Protein AF-A0A5N6HRI9-F1 (afdb_monomer_lite)

Foldseek 3Di:
DDDPPVVVPQPPVCPPCVLQCCLCPVVVDNDDDHDDPDPVVVVPDDPVSLCVRQPPDPAFEAEDAADPVSCVVNGPYYQYAPDDFDPDDPVVRCVVSLVDSVSVSVVSSCVVVVPPVDPDPDDDDDDDDD

Structure (mmCIF, N/CA/C/O backbone):
data_AF-A0A5N6HRI9-F1
#
_entry.id   AF-A0A5N6HRI9-F1
#
loop_
_atom_site.group_PDB
_atom_site.id
_atom_site.type_symbol
_atom_site.label_atom_id
_atom_site.label_alt_id
_atom_site.label_comp_id
_atom_site.label_asym_id
_atom_site.label_entity_id
_atom_site.label_seq_id
_atom_site.pdbx_PDB_ins_code
_atom_site.Cartn_x
_atom_site.Cartn_y
_atom_site.Cartn_z
_atom_site.occupancy
_atom_site.B_iso_or_equiv
_atom_site.auth_seq_id
_atom_site.auth_comp_id
_atom_site.auth_asym_id
_atom_site.auth_atom_id
_atom_site.pdbx_PDB_model_num
ATOM 1 N N . MET A 1 1 ? -28.592 29.000 7.860 1.00 31.67 1 MET A N 1
ATOM 2 C CA . MET A 1 1 ? -28.413 27.594 8.283 1.00 31.67 1 MET A CA 1
ATOM 3 C C . MET A 1 1 ? -27.700 26.823 7.177 1.00 31.67 1 MET A C 1
ATOM 5 O O . MET A 1 1 ? -28.296 26.687 6.115 1.00 31.67 1 MET A O 1
ATOM 9 N N . PRO A 1 2 ? -26.438 26.389 7.341 1.00 36.41 2 PRO A N 1
ATOM 10 C CA . PRO A 1 2 ? -25.717 25.686 6.285 1.00 36.41 2 PRO A CA 1
ATOM 11 C C . PRO A 1 2 ? -25.478 24.219 6.675 1.00 36.41 2 PRO A C 1
ATOM 13 O O . PRO A 1 2 ? -24.647 23.939 7.529 1.00 36.41 2 PRO A O 1
ATOM 16 N N . SER A 1 3 ? -26.170 23.260 6.055 1.00 36.16 3 SER A N 1
ATOM 17 C CA . SER A 1 3 ? -25.805 21.835 6.207 1.00 36.16 3 SER A CA 1
ATOM 18 C C . SER A 1 3 ? -26.037 20.968 4.965 1.00 36.16 3 SER A C 1
ATOM 20 O O . SER A 1 3 ? -25.920 19.752 5.036 1.00 36.16 3 SER A O 1
ATOM 22 N N . SER A 1 4 ? -26.296 21.558 3.795 1.00 31.94 4 SER A N 1
ATOM 23 C CA . SER A 1 4 ? -26.479 20.791 2.551 1.00 31.94 4 SER A CA 1
ATOM 24 C C . SER A 1 4 ? -25.224 20.694 1.674 1.00 31.94 4 SER A C 1
ATOM 26 O O . SER A 1 4 ? -25.245 20.008 0.654 1.00 31.94 4 SER A O 1
ATOM 28 N N . ARG A 1 5 ? -24.123 21.369 2.044 1.00 27.98 5 ARG A N 1
ATOM 29 C CA . ARG A 1 5 ? -22.915 21.484 1.202 1.00 27.98 5 ARG A CA 1
ATOM 30 C C . ARG A 1 5 ? -21.784 20.510 1.581 1.00 27.98 5 ARG A C 1
ATOM 32 O O . ARG A 1 5 ? -20.983 20.167 0.725 1.00 27.98 5 ARG A O 1
ATOM 39 N N . LEU A 1 6 ? -21.776 19.985 2.811 1.00 32.28 6 LEU A N 1
ATOM 40 C CA . LEU A 1 6 ? -20.702 19.117 3.327 1.00 32.28 6 LEU A CA 1
ATOM 41 C C . LEU A 1 6 ? -20.828 17.635 2.930 1.00 32.28 6 LEU A C 1
ATOM 43 O O . LEU A 1 6 ? -19.855 16.895 3.026 1.00 32.28 6 LEU A O 1
ATOM 47 N N . SER A 1 7 ? -21.989 17.186 2.444 1.00 31.75 7 SER A N 1
ATOM 48 C CA . SER A 1 7 ? -22.184 15.795 1.999 1.00 31.75 7 SER A CA 1
ATOM 49 C C . SER A 1 7 ? -21.753 15.540 0.550 1.00 31.75 7 SER A C 1
ATOM 51 O O . SER A 1 7 ? -21.624 14.387 0.149 1.00 31.75 7 SER A O 1
ATOM 53 N N . ARG A 1 8 ? -21.497 16.594 -0.239 1.00 27.38 8 ARG A N 1
ATOM 54 C CA . ARG A 1 8 ? -21.019 16.486 -1.633 1.00 27.38 8 ARG A CA 1
ATOM 55 C C . ARG A 1 8 ? -19.505 16.682 -1.782 1.00 27.38 8 ARG A C 1
ATOM 57 O O . ARG A 1 8 ? -18.970 16.441 -2.856 1.00 27.38 8 ARG A O 1
ATOM 64 N N . GLU A 1 9 ? -18.826 17.087 -0.709 1.00 27.00 9 GLU A N 1
ATOM 65 C CA . GLU A 1 9 ? -17.398 17.437 -0.682 1.00 27.00 9 GLU A CA 1
ATOM 66 C C . GLU A 1 9 ? -16.496 16.361 -0.063 1.00 27.00 9 GLU A C 1
ATOM 68 O O . GLU A 1 9 ? -15.296 16.579 0.097 1.00 27.00 9 GLU A O 1
ATOM 73 N N . VAL A 1 10 ? -17.019 15.160 0.211 1.00 34.66 10 VAL A N 1
ATOM 74 C CA . VAL A 1 10 ? -16.153 13.975 0.199 1.00 34.66 10 VAL A CA 1
ATOM 75 C C . VAL A 1 10 ? -15.799 13.776 -1.265 1.00 34.66 10 VAL A C 1
ATOM 77 O O . VAL A 1 10 ? -16.529 13.117 -2.005 1.00 34.66 10 VAL A O 1
ATOM 80 N N . GLN A 1 11 ? -14.747 14.470 -1.701 1.00 33.31 11 GLN A N 1
ATOM 81 C CA . GLN A 1 11 ? -14.202 14.402 -3.042 1.00 33.31 11 GLN A CA 1
ATOM 82 C C . GLN A 1 11 ? -13.915 12.935 -3.355 1.00 33.31 11 GLN A C 1
ATOM 84 O O . GLN A 1 11 ? -12.838 12.398 -3.107 1.00 33.31 11 GLN A O 1
ATOM 89 N N . SER A 1 12 ? -14.905 12.302 -3.973 1.00 33.28 12 SER A N 1
ATOM 90 C CA . SER A 1 12 ? -14.740 11.249 -4.955 1.00 33.28 12 SER A CA 1
ATOM 91 C C . SER A 1 12 ? -13.998 11.876 -6.133 1.00 33.28 12 SER A C 1
ATOM 93 O O . SER A 1 12 ? -14.526 12.066 -7.224 1.00 33.28 12 SER A O 1
ATOM 95 N N . PHE A 1 13 ? -12.750 12.272 -5.883 1.00 29.41 13 PHE A N 1
ATOM 96 C CA . PHE A 1 13 ? -11.800 12.575 -6.925 1.00 29.41 13 PHE A CA 1
ATOM 97 C C . PHE A 1 13 ? -11.620 11.245 -7.641 1.00 29.41 13 PHE A C 1
ATOM 99 O O . PHE A 1 13 ? -11.052 10.308 -7.080 1.00 29.41 13 PHE A O 1
ATOM 106 N N . ASN A 1 14 ? -12.242 11.137 -8.815 1.00 33.56 14 ASN A N 1
ATOM 107 C CA . ASN A 1 14 ? -12.190 9.984 -9.698 1.00 33.56 14 ASN A CA 1
ATOM 108 C C . ASN A 1 14 ? -10.722 9.646 -9.994 1.00 33.56 14 ASN A C 1
ATOM 110 O O . ASN A 1 14 ? -10.161 10.066 -11.002 1.00 33.56 14 ASN A O 1
ATOM 114 N N . LEU A 1 15 ? -10.099 8.850 -9.126 1.00 38.75 15 LEU A N 1
ATOM 115 C CA . LEU A 1 15 ? -9.016 7.974 -9.536 1.00 38.75 15 LEU A CA 1
ATOM 116 C C . LEU A 1 15 ? -9.583 7.081 -10.644 1.00 38.75 15 LEU A C 1
ATOM 118 O O . LEU A 1 15 ? -10.758 6.697 -10.584 1.00 38.75 15 LEU A O 1
ATOM 122 N N . PRO A 1 16 ? -8.802 6.799 -11.694 1.00 44.56 16 PRO A N 1
ATOM 123 C CA . PRO A 1 16 ? -9.350 6.292 -12.935 1.00 44.56 16 PRO A CA 1
ATOM 124 C C . PRO A 1 16 ? -10.120 4.988 -12.676 1.00 44.56 16 PRO A C 1
ATOM 126 O O . PRO A 1 16 ? -9.600 4.019 -12.122 1.00 44.56 16 PRO A O 1
ATOM 129 N N . SER A 1 17 ? -11.408 5.017 -13.038 1.00 56.00 17 SER A N 1
ATOM 130 C CA . SER A 1 17 ? -12.460 4.060 -12.650 1.00 56.00 17 SER A CA 1
ATOM 131 C C . SER A 1 17 ? -12.171 2.586 -12.966 1.00 56.00 17 SER A C 1
ATOM 133 O O . SER A 1 17 ? -12.895 1.703 -12.507 1.00 56.00 17 SER A O 1
ATOM 135 N N . TRP A 1 18 ? -11.114 2.295 -13.724 1.00 55.69 18 TRP A N 1
ATOM 136 C CA . TRP A 1 18 ? -10.754 0.952 -14.159 1.00 55.69 18 TRP A CA 1
ATOM 137 C C . TRP A 1 18 ? -10.285 0.044 -13.011 1.00 55.69 18 TRP A C 1
ATOM 139 O O . TRP A 1 18 ? -10.658 -1.126 -13.002 1.00 55.69 18 TRP A O 1
ATOM 149 N N . ARG A 1 19 ? -9.557 0.553 -11.998 1.00 62.88 19 ARG A N 1
ATOM 150 C CA . ARG A 1 19 ? -9.104 -0.285 -10.858 1.00 62.88 19 ARG A CA 1
ATOM 151 C C . ARG A 1 19 ? -10.280 -0.805 -10.039 1.00 62.88 19 ARG A C 1
ATOM 153 O O . ARG A 1 19 ? -10.353 -1.988 -9.723 1.00 62.88 19 ARG A O 1
ATOM 160 N N . ARG A 1 20 ? -11.239 0.085 -9.764 1.00 64.19 20 ARG A N 1
ATOM 161 C CA . ARG A 1 20 ? -12.498 -0.257 -9.094 1.00 64.19 20 ARG A CA 1
ATOM 162 C C . ARG A 1 20 ? -13.305 -1.261 -9.912 1.00 64.19 20 ARG A C 1
ATOM 164 O O . ARG A 1 20 ? -13.795 -2.233 -9.351 1.00 64.19 20 ARG A O 1
ATOM 171 N N . LYS A 1 21 ? -13.438 -1.031 -11.225 1.00 62.53 21 LYS A N 1
ATOM 172 C CA . LYS A 1 21 ? -14.180 -1.930 -12.123 1.00 62.53 21 LY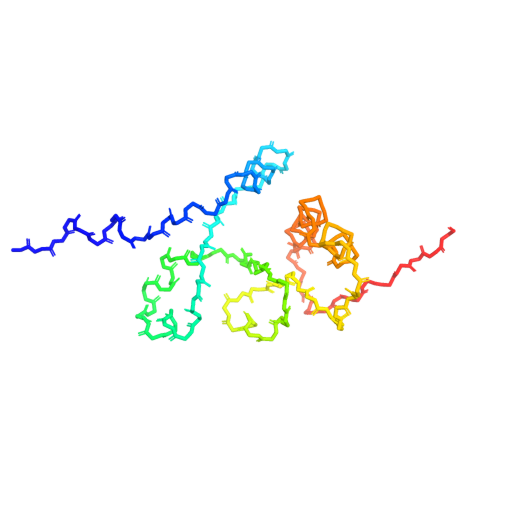S A CA 1
ATOM 173 C C . LYS A 1 21 ? -13.618 -3.349 -12.099 1.00 62.53 21 LYS A C 1
ATOM 175 O O . LYS A 1 21 ? -14.404 -4.283 -12.048 1.00 62.53 21 LYS A O 1
ATOM 180 N N . LYS A 1 22 ? -12.292 -3.503 -12.071 1.00 70.56 22 LYS A N 1
ATOM 181 C CA . LYS A 1 22 ? -11.648 -4.819 -12.033 1.00 70.56 22 LYS A CA 1
ATOM 182 C C . LYS A 1 22 ? -11.945 -5.576 -10.735 1.00 70.56 22 LYS A C 1
ATOM 184 O O . LYS A 1 22 ? -12.451 -6.688 -10.769 1.00 70.56 22 LYS A O 1
ATOM 189 N N . LEU A 1 23 ? -11.724 -4.937 -9.584 1.00 69.69 23 LEU A N 1
ATOM 190 C CA . LEU A 1 23 ? -11.949 -5.560 -8.272 1.00 69.69 23 LEU A CA 1
ATOM 191 C C . LEU A 1 23 ? -13.431 -5.862 -8.002 1.00 69.69 23 LEU A C 1
ATOM 193 O O . LEU A 1 23 ? -13.765 -6.948 -7.535 1.00 69.69 23 LEU A O 1
ATOM 197 N N . ALA A 1 24 ? -14.318 -4.914 -8.309 1.00 66.00 24 ALA A N 1
ATOM 198 C CA . ALA A 1 24 ? -15.750 -5.080 -8.078 1.00 66.00 24 ALA A CA 1
ATOM 199 C C . ALA A 1 24 ? -16.425 -5.986 -9.119 1.00 66.00 24 ALA A C 1
ATOM 201 O O . ALA A 1 24 ? -17.369 -6.689 -8.779 1.00 66.00 24 ALA A O 1
ATOM 202 N N . GLY A 1 25 ? -15.965 -5.958 -10.373 1.00 66.62 25 GLY A N 1
ATOM 203 C CA . GLY A 1 25 ? -16.566 -6.703 -11.477 1.00 66.62 25 GLY A CA 1
ATOM 204 C C . GLY A 1 25 ? -16.062 -8.139 -11.597 1.00 66.62 25 GLY A C 1
ATOM 205 O O . GLY A 1 25 ? -16.872 -9.051 -11.692 1.00 66.62 25 GLY A O 1
ATOM 206 N N . GLU A 1 26 ? -14.744 -8.351 -11.581 1.00 72.94 26 GLU A N 1
ATOM 207 C CA . GLU A 1 26 ? -14.154 -9.676 -11.838 1.00 72.94 26 GLU A CA 1
ATOM 208 C C . GLU A 1 26 ? -14.012 -10.508 -10.560 1.00 72.94 26 GLU A C 1
ATOM 210 O O . GLU A 1 26 ? -14.189 -11.721 -10.589 1.00 72.94 26 GLU A O 1
ATOM 215 N N . LEU A 1 27 ? -13.707 -9.864 -9.428 1.00 75.56 27 LEU A N 1
ATOM 216 C CA . LEU A 1 27 ? -13.444 -10.555 -8.157 1.00 75.56 27 LEU A CA 1
ATOM 217 C C . LEU A 1 27 ? -14.614 -10.474 -7.170 1.00 75.56 27 LEU A C 1
ATOM 219 O O . LEU A 1 27 ? -14.553 -11.083 -6.104 1.00 75.56 27 LEU A O 1
ATOM 223 N N . GLY A 1 28 ? -15.660 -9.704 -7.491 1.00 79.75 28 GLY A N 1
ATOM 224 C CA . GLY A 1 28 ? -16.822 -9.510 -6.620 1.00 79.75 28 GLY A CA 1
ATOM 225 C C . GLY A 1 28 ? -16.502 -8.813 -5.293 1.00 79.75 28 GLY A C 1
ATOM 226 O O . GLY A 1 28 ? -17.286 -8.907 -4.350 1.00 79.75 28 GLY A O 1
ATOM 227 N N . ILE A 1 29 ? -15.362 -8.120 -5.189 1.00 82.12 29 ILE A N 1
ATOM 228 C CA . ILE A 1 29 ? -14.944 -7.446 -3.955 1.00 82.12 29 ILE A CA 1
ATOM 229 C C . ILE A 1 29 ? -15.506 -6.015 -3.968 1.00 82.12 29 ILE A C 1
ATOM 231 O O . ILE A 1 29 ? -15.092 -5.203 -4.808 1.00 82.12 29 ILE A O 1
ATOM 235 N N . PRO A 1 30 ? -16.425 -5.653 -3.052 1.00 84.19 30 PRO A N 1
ATOM 236 C CA . PRO A 1 30 ? -16.933 -4.291 -2.969 1.00 84.19 30 PRO A CA 1
ATOM 237 C C . PRO A 1 30 ? -15.792 -3.350 -2.577 1.00 84.19 30 PRO A C 1
ATOM 239 O O . PRO A 1 30 ? -15.236 -3.433 -1.486 1.00 84.19 30 PRO A O 1
ATOM 242 N N . THR A 1 31 ? -15.427 -2.447 -3.485 1.00 84.75 31 THR A N 1
ATOM 243 C CA . THR A 1 31 ? -14.272 -1.563 -3.311 1.00 84.75 31 THR A CA 1
ATOM 244 C C . THR A 1 31 ? -14.661 -0.096 -3.399 1.00 84.75 31 THR A C 1
ATOM 246 O O . THR A 1 31 ? -15.374 0.346 -4.310 1.00 84.75 31 THR A O 1
ATOM 249 N N . ARG A 1 32 ? -14.145 0.682 -2.444 1.00 87.00 32 ARG A N 1
ATOM 250 C CA . ARG A 1 32 ? -14.134 2.143 -2.474 1.00 87.00 32 ARG A CA 1
ATOM 251 C C . ARG A 1 32 ? -12.717 2.595 -2.797 1.00 87.00 32 ARG A C 1
ATOM 253 O O . ARG A 1 32 ? -11.765 2.123 -2.191 1.00 87.00 32 ARG A O 1
ATOM 260 N N . VAL A 1 33 ? -12.592 3.516 -3.744 1.00 86.62 33 VAL A N 1
ATOM 261 C CA . VAL A 1 33 ? -11.307 4.124 -4.092 1.00 86.62 33 VAL A CA 1
ATOM 262 C C . VAL A 1 33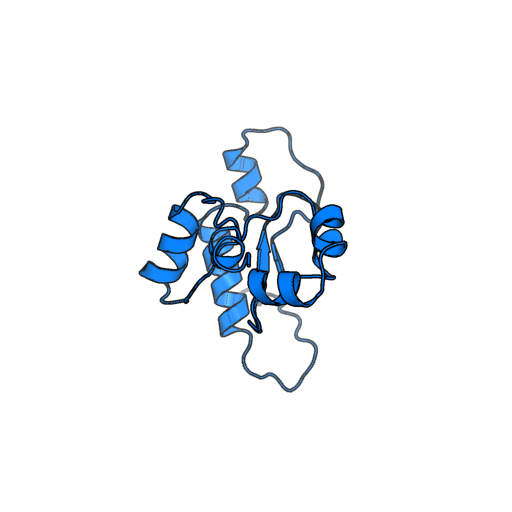 ? -11.289 5.537 -3.529 1.00 86.62 33 VAL A C 1
ATOM 264 O O . VAL A 1 33 ? -12.209 6.313 -3.785 1.00 86.62 33 VAL A O 1
ATOM 267 N N . VAL A 1 34 ? -10.254 5.843 -2.754 1.00 87.56 34 VAL A N 1
ATOM 268 C CA . VAL A 1 34 ? -10.044 7.142 -2.113 1.00 87.56 34 VAL A CA 1
ATOM 269 C C . VAL A 1 34 ? -8.770 7.751 -2.681 1.00 87.56 34 VAL A C 1
ATOM 271 O O . VAL A 1 34 ? -7.732 7.096 -2.710 1.00 87.56 34 VAL A O 1
ATOM 274 N N . SER A 1 35 ? -8.852 9.000 -3.133 1.00 88.06 35 SER A N 1
ATOM 275 C CA . SER A 1 35 ? -7.673 9.785 -3.499 1.00 88.06 35 SER A CA 1
ATOM 276 C C . SER A 1 35 ? -7.185 10.561 -2.282 1.00 88.06 35 SER A C 1
ATOM 278 O O . SER A 1 35 ? -7.973 11.260 -1.647 1.00 88.06 35 SER A O 1
ATOM 280 N N . MET A 1 36 ? -5.900 10.440 -1.958 1.00 87.44 36 MET A N 1
ATOM 281 C CA . MET A 1 36 ? -5.300 11.053 -0.773 1.00 87.44 36 MET A CA 1
ATOM 282 C C . MET A 1 36 ? -3.992 11.770 -1.155 1.00 87.44 36 MET A C 1
ATOM 284 O O . MET A 1 36 ? -2.912 11.219 -0.970 1.00 87.44 36 MET A O 1
ATOM 288 N N . PRO A 1 37 ? -4.070 12.991 -1.719 1.00 86.62 37 PRO A N 1
ATOM 289 C CA . PRO A 1 37 ? -2.906 13.691 -2.273 1.00 86.62 37 PRO A CA 1
ATOM 290 C C . PRO A 1 37 ? -1.959 14.269 -1.210 1.00 86.62 37 PRO A C 1
ATOM 292 O O . PRO A 1 37 ? -0.812 14.577 -1.511 1.00 86.62 37 PRO A O 1
ATOM 295 N N . SER A 1 38 ? -2.431 14.466 0.026 1.00 86.88 38 SER A N 1
ATOM 296 C CA . SER A 1 38 ? -1.605 14.965 1.126 1.00 86.88 38 SER A CA 1
ATOM 297 C C . SER A 1 38 ? -2.055 14.372 2.454 1.00 86.88 38 SER A C 1
ATOM 299 O O . SER A 1 38 ? -3.105 14.731 2.995 1.00 86.88 38 SER A O 1
ATOM 301 N N . ILE A 1 39 ? -1.219 13.490 2.996 1.00 86.94 39 ILE A N 1
ATOM 302 C CA . ILE A 1 39 ? -1.471 12.821 4.275 1.00 86.94 39 ILE A CA 1
ATOM 303 C C . ILE A 1 39 ? -1.511 13.845 5.412 1.00 86.94 39 ILE A C 1
ATOM 305 O O . ILE A 1 39 ? -2.483 13.880 6.156 1.00 86.94 39 ILE A O 1
ATOM 309 N N . GLY A 1 40 ? -0.552 14.775 5.468 1.00 87.56 40 GLY A N 1
ATOM 310 C CA . GLY A 1 40 ? -0.503 15.787 6.529 1.00 87.56 40 GLY A CA 1
ATOM 311 C C . GLY A 1 40 ? -1.695 16.754 6.540 1.00 87.56 40 GLY A C 1
ATOM 312 O O . GLY A 1 40 ? -2.061 17.266 7.596 1.00 87.56 40 GLY A O 1
ATOM 313 N N . VAL A 1 41 ? -2.337 17.014 5.393 1.00 87.56 41 VAL A N 1
ATOM 314 C CA . VAL A 1 41 ? -3.596 17.782 5.360 1.00 87.56 41 VAL A CA 1
ATOM 315 C C . VAL A 1 41 ? -4.759 16.932 5.861 1.00 87.56 41 VAL A C 1
ATOM 317 O O . VAL A 1 41 ? -5.604 17.446 6.593 1.00 87.56 41 VAL A O 1
ATOM 320 N N . SER A 1 42 ? -4.805 15.650 5.493 1.00 85.38 42 SER A N 1
ATOM 321 C CA . SER A 1 42 ? -5.847 14.727 5.948 1.00 85.38 42 SER A CA 1
ATOM 322 C C . SER A 1 42 ? -5.776 14.463 7.452 1.00 85.38 42 SER A C 1
ATOM 324 O O . SER A 1 42 ? -6.808 14.484 8.115 1.00 85.38 42 SER A O 1
ATOM 326 N N . GLU A 1 43 ? -4.578 14.296 8.012 1.00 85.81 43 GLU A N 1
ATOM 327 C CA . GLU A 1 43 ? -4.367 14.077 9.451 1.00 85.81 43 GLU A CA 1
ATOM 328 C C . GLU A 1 43 ? -4.821 15.275 10.300 1.00 85.81 43 GLU A C 1
ATOM 330 O O . GLU A 1 43 ? -5.290 15.099 11.421 1.00 85.81 43 GLU A O 1
ATOM 335 N N . LYS A 1 44 ? -4.744 16.498 9.759 1.00 89.38 44 LYS A N 1
ATOM 336 C CA . LYS A 1 44 ? -5.245 17.715 10.425 1.00 89.38 44 LYS A CA 1
ATOM 337 C C . LYS A 1 44 ? -6.773 17.822 10.424 1.00 89.38 44 LYS A C 1
ATOM 339 O O . LYS A 1 44 ? -7.320 18.685 11.110 1.00 89.38 44 LYS A O 1
ATOM 344 N N . ARG A 1 45 ? -7.480 17.013 9.627 1.00 86.69 45 ARG A N 1
ATOM 345 C CA . ARG A 1 45 ? -8.950 16.999 9.606 1.00 86.69 45 ARG A CA 1
ATOM 346 C C . ARG A 1 45 ? -9.487 16.241 10.824 1.00 86.69 45 ARG A C 1
ATOM 348 O O . ARG A 1 45 ? -8.828 15.315 11.295 1.00 86.69 45 ARG A O 1
ATOM 355 N N . PRO A 1 46 ? -10.690 16.590 11.316 1.00 88.19 46 PRO A N 1
ATOM 356 C CA . PRO A 1 46 ? -11.295 15.900 12.450 1.00 88.19 46 PRO A CA 1
ATOM 357 C C . PRO A 1 46 ? -11.459 14.400 12.179 1.00 88.19 46 PRO A C 1
ATOM 359 O O . PRO A 1 46 ? -11.707 13.985 11.046 1.00 88.19 46 PRO A O 1
ATOM 362 N N . GLU A 1 47 ? -11.381 13.591 13.235 1.00 84.19 47 GLU A N 1
ATOM 363 C CA . GLU A 1 47 ? -11.467 12.125 13.162 1.00 84.19 47 GLU A CA 1
ATOM 364 C C . GLU A 1 47 ? -12.743 11.644 12.447 1.00 84.19 47 GLU A C 1
ATOM 366 O O . GLU A 1 47 ? -12.717 10.684 11.682 1.00 84.19 47 GLU A O 1
ATOM 371 N N . THR A 1 48 ? -13.858 12.360 12.616 1.00 87.06 48 THR A N 1
ATOM 372 C CA . THR A 1 48 ? -15.132 12.070 11.939 1.00 87.06 48 THR A CA 1
ATOM 373 C C . THR A 1 48 ? -15.025 12.154 10.414 1.00 87.06 48 THR A C 1
ATOM 375 O O . THR A 1 48 ? -15.609 11.328 9.710 1.00 87.06 48 THR A O 1
ATOM 378 N N . TYR A 1 49 ? -14.243 13.101 9.886 1.00 86.81 49 TYR A N 1
ATOM 379 C CA . TYR A 1 49 ? -13.959 13.196 8.453 1.00 86.81 49 TYR A CA 1
ATOM 380 C C . TYR A 1 49 ? -13.103 12.013 7.993 1.00 86.81 49 TYR A C 1
ATOM 382 O O . TYR A 1 49 ? -13.433 11.369 6.999 1.00 86.81 49 TYR A O 1
ATOM 390 N N . GLN A 1 50 ? -12.051 11.679 8.745 1.00 83.25 50 GLN A N 1
ATOM 391 C CA . GLN A 1 50 ? -11.157 10.566 8.406 1.00 83.25 50 GLN A CA 1
ATOM 392 C C . GLN A 1 50 ? -11.911 9.227 8.371 1.00 83.25 50 GLN A C 1
ATOM 394 O O . GLN A 1 50 ? -11.779 8.483 7.398 1.00 83.25 50 GLN A O 1
ATOM 399 N N . LYS A 1 51 ? -12.784 8.971 9.355 1.00 85.00 51 LYS A N 1
ATOM 400 C CA . LYS A 1 51 ? -13.671 7.793 9.392 1.00 85.00 51 LYS A CA 1
ATOM 401 C C . LYS A 1 51 ? -14.655 7.762 8.227 1.00 85.00 51 LYS A C 1
ATOM 403 O O . LYS A 1 51 ? -14.864 6.719 7.620 1.00 85.00 51 LYS A O 1
ATOM 408 N N . THR A 1 52 ? -15.221 8.910 7.856 1.00 86.75 52 THR A N 1
ATOM 409 C CA . THR A 1 52 ? -16.134 8.994 6.702 1.00 86.75 52 THR A CA 1
ATOM 410 C C . THR A 1 52 ? -15.420 8.630 5.394 1.00 86.75 52 THR A C 1
ATOM 412 O O . THR A 1 52 ? -15.989 7.948 4.535 1.00 86.75 52 THR A O 1
ATOM 415 N N . VAL A 1 53 ? -14.165 9.064 5.245 1.00 86.25 53 VAL A N 1
ATOM 416 C CA . VAL A 1 53 ? -13.344 8.820 4.053 1.00 86.25 53 VAL A CA 1
ATOM 417 C C . VAL A 1 53 ? -12.866 7.367 3.988 1.00 86.25 53 VAL A C 1
ATOM 419 O O . VAL A 1 53 ? -13.131 6.689 2.992 1.00 86.25 53 VAL A O 1
ATOM 422 N N . LEU A 1 54 ? -12.191 6.886 5.035 1.00 81.75 54 LEU A N 1
ATOM 423 C CA . LEU A 1 54 ? -11.575 5.555 5.069 1.00 81.75 54 LEU A CA 1
ATOM 424 C C . LEU A 1 54 ? -12.586 4.428 5.328 1.00 81.75 54 LEU A C 1
ATOM 426 O O . LEU A 1 54 ? -12.321 3.290 4.946 1.00 81.75 54 LEU A O 1
ATOM 430 N N . SER A 1 55 ? -13.775 4.762 5.848 1.00 78.75 55 SER A N 1
ATOM 431 C CA . SER A 1 55 ? -14.803 3.816 6.297 1.00 78.75 55 SER A CA 1
ATOM 432 C C . SER A 1 55 ? -14.324 2.934 7.458 1.00 78.75 55 SER A C 1
ATOM 434 O O . SER A 1 55 ? -13.130 2.778 7.688 1.00 78.75 55 SER A O 1
ATOM 436 N N . ASP A 1 56 ? -15.252 2.264 8.141 1.00 79.31 56 ASP A N 1
ATOM 437 C CA . ASP A 1 56 ? -14.930 1.235 9.146 1.00 79.31 56 ASP A CA 1
ATOM 438 C C . ASP A 1 56 ? -14.551 -0.115 8.497 1.00 79.31 56 ASP A C 1
ATOM 440 O O . ASP A 1 56 ? -14.858 -1.190 9.012 1.00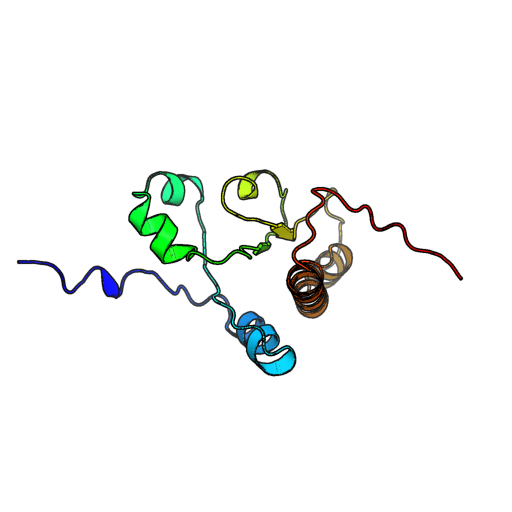 79.31 56 ASP A O 1
ATOM 444 N N . SER A 1 57 ? -13.934 -0.077 7.310 1.00 81.31 57 SER A N 1
ATOM 445 C CA . SER A 1 57 ? -13.507 -1.293 6.617 1.00 81.31 57 SER A CA 1
ATOM 446 C C . SER A 1 57 ? -12.346 -1.936 7.381 1.00 81.31 57 SER A C 1
ATOM 448 O O . SER A 1 57 ? -11.364 -1.249 7.660 1.00 81.31 57 SER A O 1
ATOM 450 N N . PRO A 1 58 ? -12.378 -3.255 7.643 1.00 83.75 58 PRO A N 1
ATOM 451 C CA . PRO A 1 58 ? -11.223 -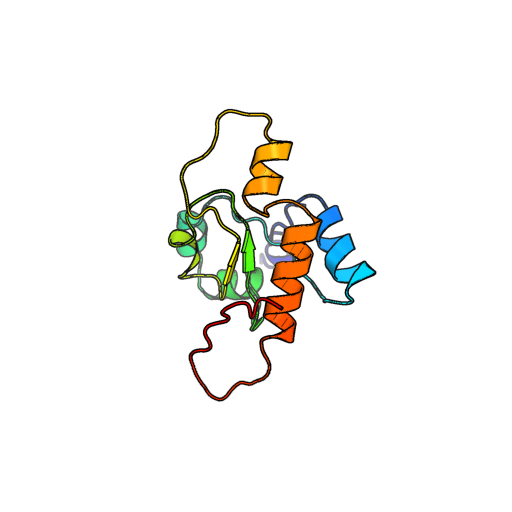3.963 8.195 1.00 83.75 58 PRO A CA 1
ATOM 452 C C . PRO A 1 58 ? -10.066 -4.076 7.187 1.00 83.75 58 PRO A C 1
ATOM 454 O O . PRO A 1 58 ? -8.954 -4.432 7.568 1.00 83.75 58 PRO A O 1
ATOM 457 N N . HIS A 1 59 ? -10.312 -3.773 5.908 1.00 89.69 59 HIS A N 1
ATOM 458 C CA . HIS A 1 59 ? -9.316 -3.798 4.841 1.00 89.69 59 HIS A CA 1
ATOM 459 C C . HIS A 1 59 ? -9.188 -2.408 4.223 1.00 89.69 59 HIS A C 1
ATOM 461 O O . HIS A 1 59 ? -10.028 -1.993 3.417 1.00 89.69 59 HIS A O 1
ATOM 467 N N . ILE A 1 60 ? -8.131 -1.692 4.600 1.00 90.50 60 ILE A N 1
ATOM 468 C CA . ILE A 1 60 ? -7.765 -0.392 4.038 1.00 90.50 60 ILE A CA 1
ATOM 469 C C . ILE A 1 60 ? -6.373 -0.561 3.437 1.00 90.50 60 ILE A C 1
ATOM 471 O O . ILE A 1 60 ? -5.394 -0.706 4.165 1.00 90.50 60 ILE A O 1
ATOM 475 N N . VAL A 1 61 ? -6.289 -0.572 2.108 1.00 90.94 61 VAL A N 1
ATOM 476 C CA . VAL A 1 61 ? -5.043 -0.856 1.385 1.00 90.94 61 VAL A CA 1
ATOM 477 C C . VAL A 1 61 ? -4.554 0.403 0.678 1.00 90.94 61 VAL A C 1
ATOM 479 O O . VAL A 1 61 ? -5.275 0.946 -0.162 1.00 90.94 61 VAL A O 1
ATOM 482 N N . SER A 1 62 ? -3.338 0.859 0.986 1.00 92.75 62 SER A N 1
ATOM 483 C CA . SER A 1 62 ? -2.688 1.928 0.221 1.00 92.75 62 SER A CA 1
ATOM 484 C C . SER A 1 62 ? -1.993 1.368 -1.019 1.00 92.75 62 SER A C 1
ATOM 486 O O . SER A 1 62 ? -1.559 0.214 -1.049 1.00 92.75 62 SER A O 1
ATOM 488 N N . VAL A 1 63 ? -1.898 2.185 -2.067 1.00 91.38 63 VAL A N 1
ATOM 489 C CA . VAL A 1 63 ? -1.181 1.833 -3.295 1.00 91.38 63 VAL A CA 1
ATOM 490 C C . VAL A 1 63 ? -0.386 3.043 -3.750 1.00 91.38 63 VAL A C 1
ATOM 492 O O . VAL A 1 63 ? -0.965 4.008 -4.247 1.00 91.38 63 VAL A O 1
ATOM 495 N N . GLU A 1 64 ? 0.933 2.987 -3.602 1.00 91.25 64 GLU A N 1
ATOM 496 C CA . GLU A 1 64 ? 1.819 4.085 -3.984 1.00 91.25 64 GLU A CA 1
ATOM 497 C C . GLU A 1 64 ? 3.182 3.554 -4.426 1.00 91.25 64 GLU A C 1
ATOM 499 O O . GLU A 1 64 ? 3.742 2.664 -3.795 1.00 91.25 64 GLU A O 1
ATOM 504 N N . ALA A 1 65 ? 3.744 4.123 -5.495 1.00 91.31 65 ALA A N 1
ATOM 505 C CA . ALA A 1 65 ? 5.096 3.817 -5.967 1.00 91.31 65 ALA A CA 1
ATOM 506 C C . ALA A 1 65 ? 6.162 4.509 -5.091 1.00 91.31 65 ALA A C 1
ATOM 508 O O . ALA A 1 65 ? 6.982 5.286 -5.576 1.00 91.31 65 ALA A O 1
ATOM 509 N N . TYR A 1 66 ? 6.085 4.286 -3.780 1.00 90.56 66 TYR A N 1
ATOM 510 C CA . TYR A 1 66 ? 6.967 4.864 -2.772 1.00 90.56 66 TYR A CA 1
ATOM 511 C C . TYR A 1 66 ? 7.035 3.957 -1.536 1.00 90.56 66 TYR A C 1
ATOM 513 O O . TYR A 1 66 ? 6.482 2.856 -1.547 1.00 90.56 66 TYR A O 1
ATOM 521 N N . VAL A 1 67 ? 7.721 4.401 -0.478 1.00 90.75 67 VAL A N 1
ATOM 522 C CA . VAL A 1 67 ? 7.879 3.643 0.771 1.00 90.75 67 VAL A CA 1
ATOM 523 C C . VAL A 1 67 ? 6.546 3.467 1.510 1.00 90.75 67 VAL A C 1
ATOM 525 O O . VAL A 1 67 ? 5.741 4.391 1.628 1.00 90.75 67 VAL A O 1
ATOM 528 N N . SER A 1 68 ? 6.331 2.277 2.070 1.00 90.12 68 SER A N 1
ATOM 529 C CA . SER A 1 68 ? 5.086 1.899 2.755 1.00 90.12 68 SER A CA 1
ATOM 530 C C . SER A 1 68 ? 4.874 2.571 4.117 1.00 90.12 68 SER A C 1
ATOM 532 O O . SER A 1 68 ? 3.738 2.667 4.587 1.00 90.12 68 SER A O 1
ATOM 534 N N . THR A 1 69 ? 5.946 3.039 4.762 1.00 89.19 69 THR A N 1
ATOM 535 C CA . THR A 1 69 ? 5.951 3.482 6.168 1.00 89.19 69 THR A CA 1
ATOM 536 C C . THR A 1 69 ? 5.030 4.663 6.443 1.00 89.19 69 THR A C 1
ATOM 538 O O . THR A 1 69 ? 4.462 4.757 7.530 1.00 89.19 69 THR A O 1
ATOM 541 N N . ILE A 1 70 ? 4.833 5.537 5.457 1.00 87.25 70 ILE A N 1
ATOM 542 C CA . ILE A 1 70 ? 3.980 6.721 5.589 1.00 87.25 70 ILE A CA 1
ATOM 543 C C . ILE A 1 70 ? 2.502 6.310 5.754 1.00 87.25 70 ILE A C 1
ATOM 545 O O . ILE A 1 70 ? 1.750 6.962 6.476 1.00 87.25 70 ILE A O 1
ATOM 549 N N . TRP A 1 71 ? 2.095 5.179 5.171 1.00 89.88 71 TRP A N 1
ATOM 550 C CA . TRP A 1 71 ? 0.712 4.688 5.201 1.00 89.88 71 TRP A CA 1
ATOM 551 C C . TRP A 1 71 ? 0.372 3.823 6.412 1.00 89.88 71 TRP A C 1
ATOM 553 O O . TRP A 1 71 ? -0.808 3.622 6.694 1.00 89.88 71 TRP A O 1
ATOM 563 N N . ALA A 1 72 ? 1.371 3.340 7.155 1.00 87.25 72 ALA A N 1
ATOM 564 C CA . ALA A 1 72 ? 1.180 2.385 8.251 1.00 87.25 72 ALA A CA 1
ATOM 565 C C . ALA A 1 72 ? 0.272 2.900 9.388 1.00 87.25 72 ALA A C 1
ATOM 567 O O . ALA A 1 72 ? -0.229 2.115 10.186 1.00 87.25 72 ALA A O 1
ATOM 568 N N . ARG A 1 73 ? 0.059 4.220 9.474 1.00 86.38 73 ARG A N 1
ATOM 569 C CA . ARG A 1 73 ? -0.837 4.858 10.453 1.00 86.38 73 ARG A CA 1
ATOM 570 C C . ARG A 1 73 ? -2.305 4.888 10.023 1.00 86.38 73 ARG A C 1
ATOM 572 O O . ARG A 1 73 ? -3.172 5.034 10.876 1.00 86.38 73 ARG A O 1
ATOM 579 N N . LEU A 1 74 ? -2.571 4.800 8.720 1.00 86.31 74 LEU A N 1
ATOM 580 C CA . LEU A 1 74 ? -3.902 4.986 8.131 1.00 86.31 74 LEU A CA 1
ATOM 581 C C . LEU A 1 74 ? -4.457 3.709 7.494 1.00 86.31 74 LEU A C 1
ATOM 583 O O . LEU A 1 74 ? -5.669 3.578 7.340 1.00 86.31 74 LEU A O 1
ATOM 587 N N . CYS A 1 75 ? -3.584 2.791 7.080 1.00 89.12 75 CYS A N 1
ATOM 588 C CA . CYS A 1 75 ? -3.939 1.626 6.280 1.00 89.12 75 CYS A CA 1
ATOM 589 C C . CYS A 1 75 ? -3.536 0.327 6.982 1.00 89.12 75 CYS A C 1
ATOM 591 O O . CYS A 1 75 ? -2.535 0.270 7.693 1.00 89.12 75 CYS A O 1
ATOM 593 N N . THR A 1 76 ? -4.310 -0.733 6.752 1.00 89.25 76 THR A N 1
ATOM 594 C CA . THR A 1 76 ? -4.035 -2.078 7.274 1.00 89.25 76 THR A CA 1
ATOM 595 C C . THR A 1 76 ? -2.994 -2.818 6.440 1.00 89.25 76 THR A C 1
ATOM 597 O O . THR A 1 76 ? -2.302 -3.693 6.956 1.00 89.25 76 THR A O 1
ATOM 600 N N . ALA A 1 77 ? -2.866 -2.468 5.161 1.00 90.94 77 ALA A N 1
ATOM 601 C CA . ALA A 1 77 ? -1.828 -2.972 4.273 1.00 90.94 77 ALA A CA 1
ATOM 602 C C . ALA A 1 77 ? -1.402 -1.898 3.264 1.00 90.94 77 ALA A C 1
ATOM 604 O O . ALA A 1 77 ? -2.155 -0.967 2.974 1.00 90.94 77 ALA A O 1
ATOM 605 N N . SER A 1 78 ? -0.210 -2.068 2.696 1.00 91.94 78 SER A N 1
ATOM 606 C CA . SER A 1 78 ? 0.349 -1.163 1.692 1.00 91.94 78 SER A CA 1
ATOM 607 C C . SER A 1 78 ? 0.929 -1.964 0.533 1.00 91.94 78 SER A C 1
ATOM 609 O O . SER A 1 78 ? 1.659 -2.930 0.751 1.00 91.94 78 SER A O 1
ATOM 611 N N . ILE A 1 79 ? 0.618 -1.559 -0.696 1.00 91.81 79 ILE A N 1
ATOM 612 C CA . ILE A 1 79 ? 1.286 -2.031 -1.910 1.00 91.81 79 ILE A CA 1
ATOM 613 C C . ILE A 1 79 ? 2.231 -0.915 -2.348 1.00 91.81 79 ILE A C 1
ATOM 615 O O . ILE A 1 79 ? 1.794 0.154 -2.781 1.00 91.81 79 ILE A O 1
ATOM 619 N N . SER A 1 80 ? 3.523 -1.176 -2.186 1.00 91.38 80 SER A N 1
ATOM 620 C CA . SER A 1 80 ? 4.580 -0.169 -2.193 1.00 91.38 80 SER A CA 1
ATOM 621 C C . SER A 1 80 ? 5.853 -0.693 -2.850 1.00 91.38 80 SER A C 1
ATOM 623 O O . SER A 1 80 ? 5.937 -1.869 -3.201 1.00 91.38 80 SER A O 1
ATOM 625 N N . MET A 1 81 ? 6.832 0.192 -3.030 1.00 92.00 81 MET A N 1
ATOM 626 C CA . MET A 1 81 ? 8.175 -0.189 -3.464 1.00 92.00 81 MET A CA 1
ATOM 627 C C . MET A 1 81 ? 9.046 -0.530 -2.250 1.00 92.00 81 MET A C 1
ATOM 629 O O . MET A 1 81 ? 9.067 0.226 -1.279 1.00 92.00 81 MET A O 1
ATOM 633 N N . ASP A 1 82 ? 9.804 -1.623 -2.348 1.00 87.25 82 ASP A N 1
ATOM 634 C CA . ASP A 1 82 ? 10.700 -2.105 -1.283 1.00 87.25 82 ASP A CA 1
ATOM 635 C C . ASP A 1 82 ? 12.192 -1.881 -1.596 1.00 87.25 82 ASP A C 1
ATOM 637 O O . ASP A 1 82 ? 13.063 -2.147 -0.770 1.00 87.25 82 ASP A O 1
ATOM 641 N N . SER A 1 83 ? 12.508 -1.381 -2.792 1.00 90.31 83 SER A N 1
ATOM 642 C CA . SER A 1 83 ? 13.871 -1.074 -3.226 1.00 90.31 83 SER A CA 1
ATOM 643 C C . SER A 1 83 ? 13.907 0.177 -4.105 1.00 90.31 83 SER A C 1
ATOM 645 O O . SER A 1 83 ? 12.875 0.766 -4.442 1.00 90.31 83 SER A O 1
ATOM 647 N N . PHE A 1 84 ? 15.119 0.618 -4.447 1.00 91.62 84 PHE A N 1
ATOM 648 C CA . PHE A 1 84 ? 15.314 1.738 -5.362 1.00 91.62 84 PHE A CA 1
ATOM 649 C C . PHE A 1 84 ? 14.796 1.420 -6.766 1.00 91.62 84 PHE A C 1
ATOM 651 O O . PHE A 1 84 ? 14.777 0.272 -7.202 1.00 91.62 84 PHE A O 1
ATOM 658 N N . GLY A 1 85 ? 14.396 2.471 -7.483 1.00 89.12 85 GLY A N 1
ATOM 659 C CA . GLY A 1 85 ? 13.936 2.360 -8.861 1.00 89.12 85 GLY A CA 1
ATOM 660 C C . GLY A 1 85 ? 15.030 1.904 -9.829 1.00 89.12 85 GLY A C 1
ATOM 661 O O . GLY A 1 85 ? 16.224 1.992 -9.550 1.00 89.12 85 GLY A O 1
ATOM 662 N N . TYR A 1 86 ? 14.593 1.472 -11.008 1.00 89.50 86 TYR A N 1
ATOM 663 C CA . TYR A 1 86 ? 15.462 1.071 -12.111 1.00 89.50 86 TYR A CA 1
ATOM 664 C C . TYR A 1 86 ? 15.358 2.061 -13.271 1.00 89.50 86 TYR A C 1
ATOM 666 O O . TYR A 1 86 ? 14.306 2.657 -13.509 1.00 89.50 86 TYR A O 1
ATOM 674 N N . SER A 1 87 ? 16.448 2.224 -14.020 1.00 93.25 87 SER A N 1
ATOM 675 C CA . SER A 1 87 ? 16.412 2.967 -15.281 1.00 93.25 87 SER A CA 1
ATOM 676 C C . SER A 1 87 ? 15.721 2.117 -16.344 1.00 93.25 87 SER A C 1
ATOM 678 O O . SER A 1 87 ? 16.167 1.012 -16.646 1.00 93.25 87 SER A O 1
ATOM 680 N N . GLY A 1 88 ? 14.616 2.610 -16.894 1.00 89.50 88 GLY A N 1
ATOM 681 C CA . GLY A 1 88 ? 13.817 1.862 -17.854 1.00 89.50 88 GLY A CA 1
ATOM 682 C C . GLY A 1 88 ? 12.457 2.498 -18.103 1.00 89.50 88 GLY A C 1
ATOM 683 O O . GLY A 1 88 ? 12.110 3.535 -17.534 1.00 89.50 88 GLY A O 1
ATOM 684 N N . ALA A 1 89 ? 11.671 1.868 -18.975 1.00 91.81 89 ALA A N 1
ATOM 685 C CA . ALA A 1 89 ? 10.311 2.310 -19.249 1.00 91.81 89 ALA A CA 1
ATOM 686 C C . ALA A 1 89 ? 9.425 2.147 -18.005 1.00 91.81 89 ALA A C 1
ATOM 688 O O . ALA A 1 89 ? 9.461 1.115 -17.333 1.00 91.81 89 ALA A O 1
ATOM 689 N N . GLY A 1 90 ? 8.561 3.135 -17.747 1.00 86.75 90 GLY A N 1
ATOM 690 C CA . GLY A 1 90 ? 7.669 3.124 -16.587 1.00 86.75 90 GLY A CA 1
ATOM 691 C C . GLY A 1 90 ? 6.847 1.837 -16.490 1.00 86.75 90 GLY A C 1
ATOM 692 O O . GLY A 1 90 ? 6.841 1.199 -15.448 1.00 86.75 90 GLY A O 1
ATOM 693 N N . SER A 1 91 ? 6.233 1.383 -17.583 1.00 87.75 91 SER A N 1
ATOM 694 C CA . SER A 1 91 ? 5.435 0.145 -17.604 1.00 87.75 91 SER A CA 1
ATOM 695 C C . SER A 1 91 ? 6.206 -1.101 -17.147 1.00 87.75 91 SER A C 1
ATOM 697 O O . SER A 1 91 ? 5.637 -1.953 -16.465 1.00 87.75 91 SER A O 1
ATOM 699 N N . VAL A 1 92 ? 7.495 -1.194 -17.484 1.00 89.94 92 VAL A N 1
ATOM 700 C CA . VAL A 1 92 ? 8.373 -2.300 -17.077 1.00 89.94 92 VAL A CA 1
ATOM 701 C C . VAL A 1 92 ? 8.683 -2.201 -15.588 1.00 89.94 92 VAL A C 1
ATOM 703 O O . VAL A 1 92 ? 8.546 -3.191 -14.874 1.00 89.94 92 VAL A O 1
ATOM 706 N N . ASN A 1 93 ? 9.000 -1.001 -15.101 1.00 89.25 93 ASN A N 1
ATOM 707 C CA . ASN A 1 93 ? 9.246 -0.761 -13.680 1.00 89.25 93 ASN A CA 1
ATOM 708 C C . ASN A 1 93 ? 7.997 -1.042 -12.833 1.00 89.25 93 ASN A C 1
ATOM 710 O O . ASN A 1 93 ? 8.083 -1.721 -11.817 1.00 89.25 93 ASN A O 1
ATOM 714 N N . PHE A 1 94 ? 6.821 -0.583 -13.268 1.00 89.19 94 PHE A N 1
ATOM 715 C CA . PHE A 1 94 ? 5.558 -0.851 -12.578 1.00 89.19 94 PHE A CA 1
ATOM 716 C C . PHE A 1 94 ? 5.277 -2.354 -12.484 1.00 89.19 94 PHE A C 1
ATOM 718 O O . PHE A 1 94 ? 4.847 -2.813 -11.432 1.00 89.19 94 PHE A O 1
ATOM 725 N N . ARG A 1 95 ? 5.561 -3.130 -13.537 1.00 88.62 95 ARG A N 1
ATOM 726 C CA . ARG A 1 95 ? 5.438 -4.594 -13.494 1.00 88.62 95 ARG A CA 1
ATOM 727 C C . ARG A 1 95 ? 6.480 -5.235 -12.575 1.00 88.62 95 ARG A C 1
ATOM 729 O O . ARG A 1 95 ? 6.144 -6.152 -11.842 1.00 88.62 95 ARG A O 1
ATOM 736 N N . HIS A 1 96 ? 7.719 -4.746 -12.590 1.00 88.50 96 HIS A N 1
ATOM 737 C CA . HIS A 1 96 ? 8.785 -5.237 -11.713 1.00 88.50 96 HIS A CA 1
ATOM 738 C C . HIS A 1 96 ? 8.433 -5.068 -10.227 1.00 88.50 96 HIS A C 1
ATOM 740 O O . HIS A 1 96 ? 8.663 -5.973 -9.435 1.00 88.50 96 HIS A O 1
ATOM 746 N N . PHE A 1 97 ? 7.822 -3.936 -9.868 1.00 89.12 97 PHE A N 1
ATOM 747 C CA . PHE A 1 97 ? 7.357 -3.656 -8.507 1.00 89.12 97 PHE A CA 1
ATOM 748 C C . PHE A 1 97 ? 5.936 -4.161 -8.216 1.00 89.12 97 PHE A C 1
ATOM 750 O O . PHE A 1 97 ? 5.381 -3.826 -7.170 1.00 89.12 97 PHE A O 1
ATOM 757 N N . ASP A 1 98 ? 5.319 -4.947 -9.109 1.00 89.25 98 ASP A N 1
ATOM 758 C CA . ASP A 1 98 ? 3.948 -5.454 -8.940 1.00 89.25 98 ASP A CA 1
ATOM 759 C C . ASP A 1 98 ? 2.889 -4.353 -8.706 1.00 89.25 98 ASP A C 1
ATOM 761 O O . ASP A 1 98 ? 1.892 -4.539 -8.000 1.00 89.25 98 ASP A O 1
ATOM 765 N N . LEU A 1 99 ? 3.109 -3.180 -9.294 1.00 87.81 99 LEU A N 1
ATOM 766 C CA . LEU A 1 99 ? 2.222 -2.015 -9.242 1.00 87.81 99 LEU A CA 1
ATOM 767 C C . LEU A 1 99 ? 1.327 -1.905 -10.491 1.00 87.81 99 LEU A C 1
ATOM 769 O O . LEU A 1 99 ? 0.634 -0.895 -10.687 1.00 87.81 99 LEU A O 1
ATOM 773 N N . ASP A 1 100 ? 1.324 -2.934 -11.339 1.00 88.38 100 ASP A N 1
ATOM 774 C CA . ASP A 1 100 ? 0.361 -3.084 -12.423 1.00 88.38 100 ASP A CA 1
ATOM 775 C C . ASP A 1 100 ? -1.029 -3.511 -11.920 1.00 88.38 100 ASP A C 1
ATOM 777 O O . ASP A 1 100 ? -1.236 -3.919 -10.775 1.00 88.38 100 ASP A O 1
ATOM 781 N N . SER A 1 101 ? -2.013 -3.383 -12.806 1.00 85.12 101 SER A N 1
ATOM 782 C CA . SER A 1 101 ? -3.421 -3.660 -12.533 1.00 85.12 101 SER A CA 1
ATOM 783 C C . SER A 1 101 ? -3.687 -5.052 -11.974 1.00 85.12 101 SER A C 1
ATOM 785 O O . SER A 1 101 ? -4.528 -5.211 -11.089 1.00 85.12 101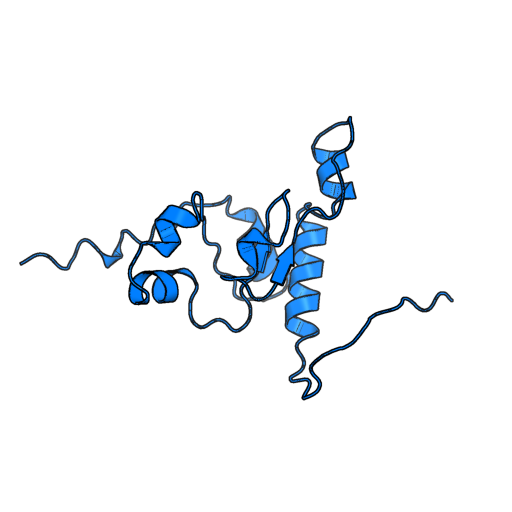 SER A O 1
ATOM 787 N N . ASP A 1 102 ? -3.011 -6.051 -12.524 1.00 86.44 102 ASP A N 1
ATOM 788 C CA . ASP A 1 102 ? -3.259 -7.457 -12.254 1.00 86.44 102 ASP A CA 1
ATOM 789 C C . ASP A 1 102 ? -2.563 -7.874 -10.966 1.00 86.44 102 ASP A C 1
ATOM 791 O O . ASP A 1 102 ? -3.188 -8.502 -10.110 1.00 86.44 102 ASP A O 1
ATOM 795 N N . SER A 1 103 ? -1.307 -7.459 -10.781 1.00 88.38 103 SER A N 1
ATOM 796 C CA . SER A 1 103 ? -0.580 -7.692 -9.531 1.00 88.38 103 SER A CA 1
ATOM 797 C C . SER A 1 103 ? -1.265 -7.040 -8.332 1.00 88.38 103 SER A C 1
ATOM 799 O O . SER A 1 103 ? -1.430 -7.696 -7.301 1.00 88.38 103 SER A O 1
ATOM 801 N N . ILE A 1 104 ? -1.758 -5.805 -8.467 1.00 89.12 104 ILE A N 1
ATOM 802 C CA . ILE A 1 104 ? -2.510 -5.139 -7.393 1.00 89.12 104 ILE A CA 1
ATOM 803 C C . ILE A 1 104 ? -3.789 -5.908 -7.057 1.00 89.12 104 ILE A C 1
ATOM 805 O O . ILE A 1 104 ? -4.065 -6.156 -5.884 1.00 89.12 104 ILE A O 1
ATOM 809 N N . ALA A 1 105 ? -4.563 -6.304 -8.071 1.00 88.25 105 ALA A N 1
ATOM 810 C CA . ALA A 1 105 ? -5.812 -7.026 -7.861 1.00 88.25 105 ALA A CA 1
ATOM 811 C C . ALA A 1 105 ? -5.582 -8.364 -7.140 1.00 88.25 105 ALA A C 1
ATOM 813 O O . ALA A 1 105 ? -6.271 -8.659 -6.162 1.00 88.25 105 ALA A O 1
ATOM 814 N N . ARG A 1 106 ? -4.551 -9.117 -7.549 1.00 88.12 106 ARG A N 1
ATOM 815 C CA . ARG A 1 106 ? -4.140 -10.362 -6.882 1.00 88.12 106 ARG A CA 1
ATOM 816 C C . ARG A 1 106 ? -3.709 -10.136 -5.434 1.00 88.12 106 ARG A C 1
ATOM 818 O O . ARG A 1 106 ? -4.146 -10.878 -4.560 1.00 88.12 106 ARG A O 1
ATOM 825 N N . LYS A 1 107 ? -2.890 -9.113 -5.158 1.00 89.69 107 LYS A N 1
ATOM 826 C CA . LYS A 1 107 ? -2.435 -8.786 -3.792 1.00 89.69 107 LYS A CA 1
ATOM 827 C C . LYS A 1 107 ? -3.604 -8.416 -2.878 1.00 89.69 107 LYS A C 1
ATOM 829 O O . LYS A 1 107 ? -3.656 -8.878 -1.741 1.00 89.69 107 LYS A O 1
ATOM 834 N N . ILE A 1 108 ? -4.563 -7.635 -3.379 1.00 89.62 108 ILE A N 1
ATOM 835 C CA . ILE A 1 108 ? -5.776 -7.273 -2.630 1.00 89.62 108 ILE A CA 1
ATOM 836 C C . ILE A 1 108 ? -6.633 -8.510 -2.366 1.00 89.62 108 ILE A C 1
ATOM 838 O O . ILE A 1 108 ? -7.047 -8.725 -1.230 1.00 89.62 108 ILE A O 1
ATOM 842 N N . GLN A 1 109 ? -6.876 -9.338 -3.382 1.00 88.12 109 GLN A N 1
ATOM 843 C CA . GLN A 1 109 ? -7.643 -10.571 -3.220 1.00 88.12 109 GLN A CA 1
ATOM 844 C C . GLN A 1 109 ? 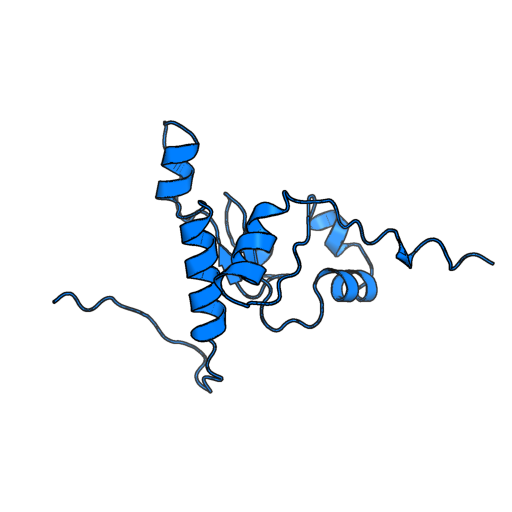-6.994 -11.500 -2.193 1.00 88.12 109 GLN A C 1
ATOM 846 O O . GLN A 1 109 ? -7.676 -11.973 -1.288 1.00 88.12 109 GLN A O 1
ATOM 851 N N . TRP A 1 110 ? -5.679 -11.701 -2.289 1.00 87.31 110 TRP A N 1
ATOM 852 C CA . TRP A 1 110 ? -4.926 -12.497 -1.328 1.00 87.31 110 TRP A CA 1
ATOM 853 C C . TRP A 1 110 ? -4.991 -11.901 0.085 1.00 87.31 110 TRP A C 1
ATOM 855 O O . TRP A 1 110 ? -5.172 -12.648 1.037 1.00 87.31 110 TRP A O 1
ATOM 865 N N . HIS A 1 111 ? -4.922 -10.574 0.244 1.00 87.25 111 HIS A N 1
ATOM 866 C CA . HIS A 1 111 ? -5.078 -9.927 1.551 1.00 87.25 111 HIS A CA 1
ATOM 867 C C . HIS A 1 111 ? -6.478 -10.160 2.135 1.00 87.25 111 HIS A C 1
ATOM 869 O O . HIS A 1 111 ? -6.605 -10.553 3.291 1.00 87.25 111 HIS A O 1
ATOM 875 N N . VAL A 1 112 ? -7.533 -9.971 1.339 1.00 86.19 112 VAL A N 1
ATOM 876 C CA . VAL A 1 112 ? -8.924 -10.147 1.789 1.00 86.19 112 VAL A CA 1
ATOM 877 C C . VAL A 1 112 ? -9.219 -11.614 2.123 1.00 86.19 112 VAL A C 1
ATOM 879 O O . VAL A 1 112 ? -9.773 -11.896 3.179 1.00 86.19 112 VAL A O 1
ATOM 882 N N . GLN A 1 113 ? -8.815 -12.556 1.267 1.00 82.38 113 GLN A N 1
ATOM 883 C CA . GLN A 1 113 ? -9.053 -13.995 1.462 1.00 82.38 113 GLN A CA 1
ATOM 884 C C . GLN A 1 113 ? -8.122 -14.614 2.512 1.00 82.38 113 GLN A C 1
ATOM 886 O O . GLN A 1 113 ? -8.538 -15.464 3.291 1.00 82.38 113 GLN A O 1
ATOM 891 N N . GLY A 1 114 ? -6.864 -14.172 2.554 1.00 70.19 114 GLY A N 1
ATOM 892 C CA . GLY A 1 114 ? -5.867 -14.581 3.542 1.00 70.19 114 GLY A CA 1
ATOM 893 C C . GLY A 1 114 ? -6.184 -14.072 4.945 1.00 70.19 114 GLY A C 1
ATOM 894 O O . GLY A 1 114 ? -5.729 -14.661 5.924 1.00 70.19 114 GLY A O 1
ATOM 895 N N . THR A 1 115 ? -7.045 -13.055 5.060 1.00 58.41 115 THR A N 1
ATOM 896 C CA . THR A 1 115 ? -7.689 -12.691 6.324 1.00 58.41 115 THR A CA 1
ATOM 897 C C . THR A 1 115 ? -8.852 -13.644 6.618 1.00 58.41 115 THR A C 1
ATOM 899 O O . THR A 1 115 ? -9.983 -13.240 6.876 1.00 58.41 115 THR A O 1
ATOM 902 N N . HIS A 1 116 ? -8.576 -14.949 6.653 1.00 50.16 116 HIS A N 1
ATOM 903 C CA . HIS A 1 116 ? -9.306 -15.792 7.590 1.00 50.16 116 HIS A CA 1
ATOM 904 C C . HIS A 1 116 ? -9.079 -15.180 8.968 1.00 50.16 116 HIS A C 1
ATOM 906 O O . HIS A 1 116 ? -7.955 -14.765 9.260 1.00 50.16 116 HIS A O 1
ATOM 912 N N . ILE A 1 117 ? -10.129 -15.092 9.785 1.00 51.19 117 ILE A N 1
ATOM 913 C CA . ILE A 1 117 ? -10.078 -14.674 11.189 1.00 51.19 117 ILE A CA 1
ATOM 914 C C . ILE A 1 117 ? -9.089 -15.606 11.894 1.00 51.19 117 ILE A C 1
ATOM 916 O O . ILE A 1 117 ? -9.436 -16.653 12.433 1.00 51.19 117 ILE A O 1
ATOM 920 N N . THR A 1 118 ? -7.811 -15.277 11.788 1.00 40.25 118 THR A N 1
ATOM 921 C CA . THR A 1 118 ? -6.726 -16.109 12.256 1.00 40.25 118 THR A CA 1
ATOM 922 C C . THR A 1 118 ? -6.423 -15.535 13.613 1.00 40.25 118 THR A C 1
ATOM 924 O O . THR A 1 118 ? -5.846 -14.458 13.729 1.00 40.25 118 THR A O 1
ATOM 927 N N . ALA A 1 119 ? -6.817 -16.257 14.659 1.00 48.03 119 ALA A N 1
ATOM 928 C CA . ALA A 1 119 ? -6.515 -15.939 16.055 1.00 48.03 119 ALA A CA 1
ATOM 929 C C . ALA A 1 119 ? -4.997 -15.894 16.368 1.00 48.03 119 ALA A C 1
ATOM 931 O O . ALA A 1 119 ? -4.592 -15.883 17.528 1.00 48.03 119 ALA A O 1
ATOM 932 N N . LYS A 1 120 ? -4.130 -15.887 15.350 1.00 41.28 120 LYS A N 1
ATOM 933 C CA . LYS A 1 120 ? -2.679 -15.814 15.464 1.00 41.28 120 LYS A CA 1
ATOM 934 C C . LYS A 1 120 ? -2.147 -14.658 14.626 1.00 41.28 120 LYS A C 1
ATOM 936 O O . LYS A 1 120 ? -2.346 -14.583 13.421 1.00 41.28 120 LYS A O 1
ATOM 941 N N . ARG A 1 121 ? -1.432 -13.779 15.326 1.00 45.88 121 ARG A N 1
ATOM 942 C CA . ARG A 1 121 ? -0.960 -12.455 14.906 1.00 45.88 121 ARG A CA 1
ATOM 943 C C . ARG A 1 121 ? 0.135 -12.456 13.824 1.00 45.88 121 ARG A C 1
ATOM 945 O O . ARG A 1 121 ? 0.446 -11.385 13.325 1.00 45.88 121 ARG A O 1
ATOM 952 N N . TRP A 1 122 ? 0.712 -13.603 13.449 1.00 36.25 122 TRP A N 1
ATOM 953 C CA . TRP A 1 122 ? 1.776 -13.674 12.435 1.00 36.25 122 TRP A CA 1
ATOM 954 C C . TRP A 1 122 ? 1.764 -15.005 11.678 1.00 36.25 122 TRP A C 1
ATOM 956 O O . TRP A 1 122 ? 1.771 -16.066 12.304 1.00 36.25 122 TRP A O 1
ATOM 966 N N . VAL A 1 123 ? 1.820 -14.946 10.343 1.00 51.00 123 VAL A N 1
ATOM 967 C CA . VAL A 1 123 ? 2.129 -16.089 9.467 1.00 51.00 123 VAL A CA 1
ATOM 968 C C . VAL A 1 123 ? 3.124 -15.625 8.404 1.00 51.00 123 VAL A C 1
ATOM 970 O O . VAL A 1 123 ? 2.881 -14.647 7.701 1.00 51.00 123 VAL A O 1
ATOM 973 N N . ARG A 1 124 ? 4.260 -16.322 8.307 1.00 47.09 124 ARG A N 1
ATOM 974 C CA . ARG A 1 124 ? 5.273 -16.132 7.263 1.00 47.09 124 ARG A CA 1
ATOM 975 C C . ARG A 1 124 ? 4.965 -17.096 6.118 1.00 47.09 124 ARG A C 1
ATOM 977 O O . ARG A 1 124 ? 4.895 -18.300 6.345 1.00 47.09 124 ARG A O 1
ATOM 984 N N . LEU A 1 125 ? 4.782 -16.573 4.908 1.00 47.56 125 LEU A N 1
ATOM 985 C CA . LEU A 1 125 ? 4.649 -17.394 3.707 1.00 47.56 125 LEU A CA 1
ATOM 986 C C . LEU A 1 125 ? 6.020 -17.561 3.048 1.00 47.56 125 LEU A C 1
ATOM 988 O O . LEU A 1 125 ? 6.492 -16.661 2.362 1.00 47.56 125 LEU A O 1
ATOM 992 N N . GLU A 1 126 ? 6.656 -18.710 3.261 1.00 63.38 126 GLU A N 1
ATOM 993 C CA . GLU A 1 126 ? 7.789 -19.156 2.445 1.00 63.38 126 GLU A CA 1
ATOM 994 C C . GLU A 1 126 ? 7.269 -20.118 1.367 1.00 63.38 126 GLU A C 1
ATOM 996 O O . GLU A 1 126 ? 6.490 -21.033 1.647 1.00 63.38 126 GLU A O 1
ATOM 1001 N N . GLN A 1 127 ? 7.658 -19.872 0.115 1.00 54.97 127 GLN A N 1
ATOM 1002 C CA . GLN A 1 127 ? 7.289 -20.689 -1.038 1.00 54.97 127 GLN A CA 1
ATOM 1003 C C . GLN A 1 127 ? 7.955 -22.067 -0.936 1.00 54.97 127 GLN A C 1
ATOM 1005 O O . GLN A 1 127 ? 9.180 -22.170 -0.921 1.00 54.97 127 GLN A O 1
ATOM 1010 N N . LYS A 1 128 ? 7.155 -23.139 -0.913 1.00 47.44 128 LYS A N 1
ATOM 1011 C CA . LYS A 1 128 ? 7.659 -24.481 -1.212 1.00 47.44 128 LYS A CA 1
ATOM 1012 C C . LYS A 1 128 ? 7.850 -24.598 -2.718 1.00 47.44 128 LYS A C 1
ATOM 1014 O O . LYS A 1 128 ? 6.879 -24.612 -3.469 1.00 47.44 128 LYS A O 1
ATOM 1019 N N . ILE A 1 129 ? 9.112 -24.675 -3.115 1.00 48.00 129 ILE A N 1
ATOM 1020 C CA . ILE A 1 129 ? 9.543 -25.172 -4.417 1.00 48.00 129 ILE A CA 1
ATOM 1021 C C . ILE A 1 129 ? 9.160 -26.657 -4.471 1.00 48.00 129 ILE A C 1
ATOM 1023 O O . ILE A 1 129 ? 9.506 -27.413 -3.559 1.00 48.00 129 ILE A O 1
ATOM 1027 N N . ILE A 1 130 ? 8.427 -27.048 -5.511 1.00 49.81 130 ILE A N 1
ATOM 1028 C CA . ILE A 1 130 ? 8.439 -28.413 -6.047 1.00 49.81 130 ILE A CA 1
ATOM 1029 C C . ILE A 1 130 ? 9.026 -28.294 -7.446 1.00 49.81 130 ILE A C 1
ATOM 1031 O O . ILE A 1 130 ? 8.578 -27.370 -8.166 1.00 49.81 130 ILE A O 1
#

Radius of gyration: 17.07 Å; chains: 1; bounding box: 45×56×35 Å

Organism: NCBI:txid1506151

Sequence (130 aa):
MPSSRLSREVQSFNLPSWRRKKLAGELGIPTRVVSMPSIGVSEKRPETYQKTVLSDSPHIVSVEAYVSTIWARLCTASISMDSFGYSGAGSVNFRHFDLDSDSIARKIQWHVQGTHITAKRWVRLEQKII

pLDDT: mean 74.24, std 20.77, range [27.0, 93.25]

Secondary structure (DSSP, 8-state):
---SSTTS-S------THHHHHHHHHS---------S-HHHHHTS-HHHHHHHH-S-S--EEE-SS-GGGTTTT-SEEE---S---SS-HHHHHHHTT-SHHHHHHHHHHHHHH----SSS---------

InterPro domains:
  IPR009014 Transketolase C-terminal/Pyruvate-ferredoxin oxidoreductase domain II [G3DSA:3.40.50.920] (19-124)
  IPR009014 Transketolase C-terminal/Pyruvate-ferredoxin oxidoreductase domain II [SSF52922] (22-113)
  IPR033247 Transketolase family [PTHR43522] (21-109)
  IPR055152 Transketolase-like, C-terminal domain [PF22613] (21-100)